Protein AF-A0A964CC30-F1 (afdb_monomer_lite)

Radius of gyration: 11.82 Å; chains: 1; bounding box: 28×26×26 Å

Sequence (63 aa):
MTTRNQKGSVVTCELRGMLRLRLPRHLFGGRQKYLYLGLPDTPINRSAAEEKAKGDRRRYRLR

Structure (mmCIF, N/CA/C/O backbone):
data_AF-A0A964CC30-F1
#
_entry.id   AF-A0A964CC30-F1
#
loop_
_atom_site.group_PDB
_atom_site.id
_atom_site.type_symbol
_atom_site.label_atom_id
_atom_site.label_alt_id
_atom_site.label_comp_id
_atom_site.label_asym_id
_atom_site.label_entity_id
_atom_site.label_seq_id
_atom_site.pdbx_PDB_ins_code
_atom_site.Cartn_x
_atom_site.Cartn_y
_atom_site.Cartn_z
_atom_site.occupancy
_atom_site.B_iso_or_equiv
_atom_site.auth_seq_id
_atom_si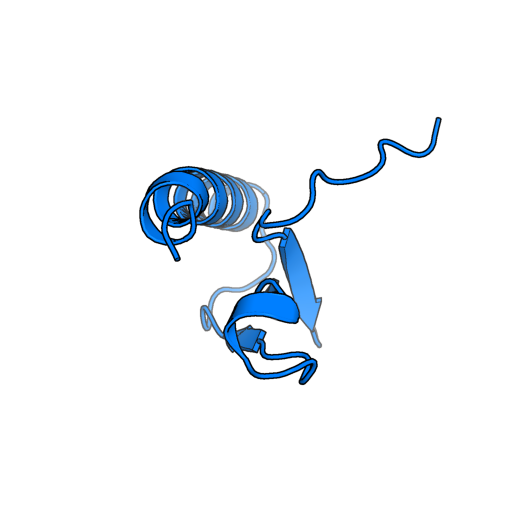te.auth_comp_id
_atom_site.auth_asym_id
_atom_site.auth_atom_id
_atom_site.pdbx_PDB_model_num
ATOM 1 N N . MET A 1 1 ? 11.130 -7.126 14.424 1.00 34.81 1 MET A N 1
ATOM 2 C CA . MET A 1 1 ? 10.733 -5.802 14.957 1.00 34.81 1 MET A CA 1
ATOM 3 C C . MET A 1 1 ? 9.371 -5.421 14.384 1.00 34.81 1 MET A C 1
ATOM 5 O O . MET A 1 1 ? 9.293 -5.036 13.228 1.00 34.81 1 MET A O 1
ATOM 9 N N . THR A 1 2 ? 8.279 -5.588 15.135 1.00 42.50 2 THR A N 1
ATOM 10 C CA . THR A 1 2 ? 6.937 -5.169 14.690 1.00 42.50 2 THR A CA 1
ATOM 11 C C . THR A 1 2 ? 6.751 -3.685 14.984 1.00 42.50 2 THR A C 1
ATOM 13 O O . THR A 1 2 ? 6.390 -3.308 16.100 1.00 42.50 2 THR A O 1
ATOM 16 N N . THR A 1 3 ? 7.019 -2.827 14.003 1.00 49.09 3 THR A N 1
ATOM 17 C CA . THR A 1 3 ? 6.666 -1.408 14.069 1.00 49.09 3 THR A CA 1
ATOM 18 C C . THR A 1 3 ? 5.147 -1.297 14.210 1.00 49.09 3 THR A C 1
ATOM 20 O O . THR A 1 3 ? 4.384 -1.558 13.281 1.00 49.09 3 THR A O 1
ATOM 23 N N . ARG A 1 4 ? 4.670 -0.960 15.417 1.00 52.22 4 ARG A N 1
ATOM 24 C CA . ARG A 1 4 ? 3.255 -0.637 15.638 1.00 52.22 4 ARG A CA 1
ATOM 25 C C . 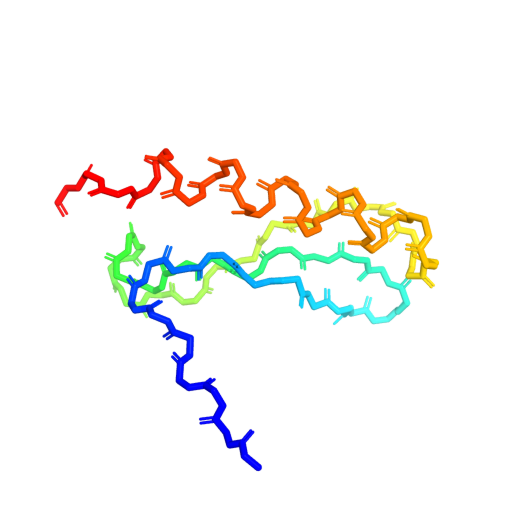ARG A 1 4 ? 2.938 0.595 14.803 1.00 52.22 4 ARG A C 1
ATOM 27 O O . ARG A 1 4 ? 3.330 1.705 15.157 1.00 52.22 4 ARG A O 1
ATOM 34 N N . ASN A 1 5 ? 2.228 0.396 13.697 1.00 55.78 5 ASN A N 1
ATOM 35 C CA . ASN A 1 5 ? 1.722 1.505 12.907 1.00 55.78 5 ASN A CA 1
ATOM 36 C C . ASN A 1 5 ? 0.863 2.395 13.813 1.00 55.78 5 ASN A C 1
ATOM 38 O O . ASN A 1 5 ? -0.084 1.918 14.443 1.00 55.78 5 ASN A O 1
ATOM 42 N N . GLN A 1 6 ? 1.238 3.672 13.923 1.00 55.88 6 GLN A N 1
ATOM 43 C CA . GLN A 1 6 ? 0.544 4.632 14.779 1.00 55.88 6 GLN A CA 1
ATOM 44 C C . GLN A 1 6 ? -0.952 4.662 14.425 1.00 55.88 6 GLN A C 1
ATOM 46 O O . GLN A 1 6 ? -1.334 4.535 13.257 1.00 55.88 6 GLN A O 1
ATOM 51 N N . LYS A 1 7 ? -1.818 4.790 15.440 1.00 57.84 7 LYS A N 1
ATOM 52 C CA . LYS A 1 7 ? -3.270 4.900 15.238 1.00 57.84 7 LYS A CA 1
ATOM 53 C C . LYS A 1 7 ? -3.530 6.039 14.237 1.00 57.84 7 LYS A C 1
ATOM 55 O O . LYS A 1 7 ? -3.096 7.157 14.475 1.00 57.84 7 LYS A O 1
ATOM 60 N N . GLY A 1 8 ? -4.204 5.751 13.121 1.00 63.12 8 GLY A N 1
ATOM 61 C CA . GLY A 1 8 ? -4.513 6.765 12.090 1.00 63.12 8 GLY A CA 1
ATOM 62 C C . GLY A 1 8 ? -3.649 6.726 10.847 1.00 63.12 8 GLY A C 1
ATOM 63 O O . GLY A 1 8 ? -3.897 7.482 9.915 1.00 63.12 8 GLY A O 1
ATOM 64 N N . SER A 1 9 ? -2.682 5.817 10.785 1.00 70.69 9 SER A N 1
ATOM 65 C CA . SER A 1 9 ? -1.901 5.621 9.571 1.00 70.69 9 SER A CA 1
ATOM 66 C C . SER A 1 9 ? -2.682 4.837 8.517 1.00 70.69 9 SER A C 1
ATOM 68 O O . SER A 1 9 ? -3.217 3.759 8.791 1.00 70.69 9 SER A O 1
ATOM 70 N N . VAL A 1 10 ? -2.700 5.376 7.299 1.00 83.50 10 VAL A N 1
ATOM 71 C CA . VAL A 1 10 ? -3.058 4.644 6.082 1.00 83.50 10 VAL A CA 1
ATOM 72 C C . VAL A 1 10 ? -1.905 3.696 5.741 1.00 83.50 10 VAL A C 1
ATOM 74 O O . VAL A 1 10 ? -0.743 4.075 5.872 1.00 83.50 10 VAL A O 1
ATOM 77 N N . VAL A 1 11 ? -2.212 2.457 5.354 1.00 84.81 11 VAL A N 1
ATOM 78 C CA . VAL A 1 11 ? -1.207 1.424 5.037 1.00 84.81 11 VAL A CA 1
ATOM 79 C C . VAL A 1 11 ? -1.379 0.952 3.605 1.00 84.81 11 VAL A C 1
ATOM 81 O O . VAL A 1 11 ? -2.493 0.621 3.211 1.00 84.81 11 VAL A O 1
ATOM 84 N N . THR A 1 12 ? -0.294 0.871 2.844 1.00 87.12 12 THR A N 1
ATOM 85 C CA . THR A 1 12 ? -0.295 0.256 1.512 1.00 87.12 12 THR A CA 1
ATOM 86 C C . THR A 1 12 ? -0.334 -1.269 1.639 1.00 87.12 12 THR A C 1
ATOM 88 O O . THR A 1 12 ? 0.408 -1.851 2.428 1.00 87.12 12 THR A O 1
ATOM 91 N N . CYS A 1 13 ? -1.220 -1.929 0.896 1.00 87.56 13 CYS A N 1
ATOM 92 C CA . CYS A 1 13 ? -1.322 -3.387 0.814 1.00 87.56 13 CYS A CA 1
ATOM 93 C C . CYS A 1 13 ? -1.625 -3.799 -0.628 1.00 87.56 13 CYS A C 1
ATOM 95 O O . CYS A 1 13 ? -2.361 -3.088 -1.309 1.00 87.56 13 CYS A O 1
ATOM 97 N N . GLU A 1 14 ? -1.192 -4.978 -1.066 1.00 89.31 14 GLU A N 1
ATOM 98 C CA . GLU A 1 14 ? -1.709 -5.571 -2.298 1.00 89.31 14 GLU A CA 1
ATOM 99 C C . GLU A 1 14 ? -2.979 -6.427 -2.081 1.00 89.31 14 GLU A C 1
ATOM 101 O O . GLU A 1 14 ? -3.313 -6.893 -0.980 1.00 89.31 14 GLU A O 1
ATOM 106 N N . LEU A 1 15 ? -3.749 -6.592 -3.155 1.00 87.75 15 LEU A N 1
ATOM 107 C CA . LEU A 1 15 ? -4.764 -7.625 -3.330 1.00 87.75 15 LEU A CA 1
ATOM 108 C C . LEU A 1 15 ? -4.718 -8.090 -4.779 1.00 87.75 15 LEU A C 1
ATOM 110 O O . LEU A 1 15 ? -4.963 -7.288 -5.674 1.00 87.75 15 LEU A O 1
ATOM 114 N N . ARG A 1 16 ? -4.453 -9.382 -5.009 1.00 87.81 16 ARG A N 1
ATOM 115 C CA . ARG A 1 16 ? -4.415 -9.968 -6.364 1.00 87.81 16 ARG A CA 1
ATOM 116 C C . ARG A 1 16 ? -3.489 -9.192 -7.321 1.00 87.81 16 ARG A C 1
ATOM 118 O O . ARG A 1 16 ? -3.842 -8.955 -8.468 1.00 87.81 16 ARG A O 1
ATOM 125 N N . GLY A 1 17 ? -2.335 -8.747 -6.820 1.00 87.75 17 GLY A N 1
ATOM 126 C CA . GLY A 1 17 ? -1.364 -7.966 -7.594 1.00 87.75 17 GLY A CA 1
ATOM 127 C C . GLY A 1 17 ? -1.733 -6.496 -7.808 1.00 87.75 17 GLY A C 1
ATOM 128 O O . GLY A 1 17 ? -1.006 -5.800 -8.506 1.00 87.75 17 GLY A O 1
ATOM 129 N N . MET A 1 18 ? -2.827 -6.003 -7.216 1.00 90.19 18 MET A N 1
ATOM 130 C CA . MET A 1 18 ? -3.232 -4.598 -7.283 1.00 90.19 18 MET A CA 1
ATOM 131 C C . MET A 1 18 ? -3.043 -3.896 -5.941 1.00 90.19 18 MET A C 1
ATOM 133 O O . MET A 1 18 ? -3.430 -4.412 -4.890 1.00 90.19 18 MET A O 1
ATOM 137 N N . LEU A 1 19 ? -2.504 -2.683 -5.975 1.00 90.31 19 LEU A N 1
ATOM 138 C CA . LEU A 1 19 ? -2.301 -1.849 -4.803 1.00 90.31 19 LEU A CA 1
ATOM 139 C C . LEU A 1 19 ? -3.623 -1.278 -4.286 1.00 90.31 19 LEU A C 1
ATOM 141 O O . LEU A 1 19 ? -4.477 -0.772 -5.023 1.00 90.31 19 LEU A O 1
ATOM 145 N N . ARG A 1 20 ? -3.763 -1.316 -2.966 1.00 91.19 20 ARG A N 1
ATOM 146 C CA . ARG A 1 20 ? -4.851 -0.705 -2.212 1.00 91.19 20 ARG A CA 1
ATOM 147 C C . ARG A 1 20 ? -4.316 -0.061 -0.942 1.00 91.19 20 ARG A C 1
ATOM 149 O O . ARG A 1 20 ? -3.358 -0.523 -0.329 1.00 91.19 20 ARG A O 1
ATOM 156 N N . LEU A 1 21 ? -4.988 0.990 -0.505 1.00 89.19 21 LEU A N 1
ATOM 157 C CA . LEU A 1 21 ? -4.718 1.656 0.756 1.00 89.19 21 LEU A CA 1
ATOM 158 C C . LEU A 1 21 ? -5.716 1.179 1.806 1.00 89.19 21 LEU A C 1
ATOM 160 O O . LEU A 1 21 ? -6.929 1.321 1.665 1.00 89.19 21 LEU A O 1
ATOM 164 N N . ARG A 1 22 ? -5.205 0.604 2.885 1.00 88.56 22 ARG A N 1
ATOM 165 C CA . ARG A 1 22 ? -5.965 0.236 4.071 1.00 88.56 22 ARG A CA 1
ATOM 166 C C . ARG A 1 22 ? -6.147 1.474 4.942 1.00 88.56 22 ARG A C 1
ATOM 168 O O . ARG A 1 22 ? -5.177 2.029 5.457 1.00 88.56 22 ARG A O 1
ATOM 175 N N . LEU A 1 23 ? -7.398 1.879 5.138 1.00 87.12 23 LEU A N 1
ATOM 176 C CA . LEU A 1 23 ? -7.727 3.084 5.891 1.00 87.12 23 LEU A CA 1
ATOM 177 C C . LEU A 1 23 ? -7.841 2.813 7.408 1.00 87.12 23 LEU A C 1
ATOM 179 O O . LEU A 1 23 ? -8.140 1.682 7.817 1.00 87.12 23 LEU A O 1
ATOM 183 N 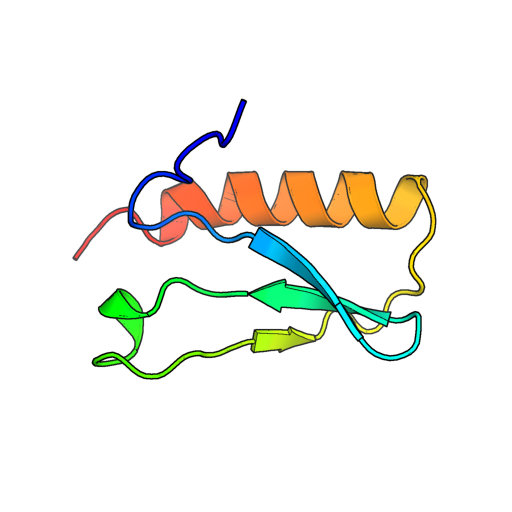N . PRO A 1 24 ? -7.640 3.830 8.267 1.00 85.06 24 PRO A N 1
ATOM 184 C CA . PRO A 1 24 ? -7.790 3.692 9.712 1.00 85.06 24 PRO A CA 1
ATOM 185 C C . PRO A 1 24 ? -9.226 3.357 10.127 1.00 85.06 24 PRO A C 1
ATOM 187 O O . PRO A 1 24 ? -10.170 4.067 9.792 1.00 85.06 24 PRO A O 1
ATOM 190 N N . ARG A 1 25 ? -9.393 2.300 10.931 1.00 83.75 25 ARG A N 1
ATOM 191 C CA . ARG A 1 25 ? -10.712 1.825 11.398 1.00 83.75 25 ARG A CA 1
ATOM 192 C C . ARG A 1 25 ? -11.492 2.861 12.209 1.00 83.75 25 ARG A C 1
ATOM 194 O O . ARG A 1 25 ? -12.716 2.875 12.150 1.00 83.75 25 ARG A O 1
ATOM 201 N N . HIS A 1 26 ? -10.804 3.722 12.959 1.00 80.44 26 HIS A N 1
ATOM 202 C CA . HIS A 1 26 ? -11.469 4.701 13.824 1.00 80.44 26 HIS A CA 1
ATOM 203 C C . HIS A 1 26 ? -12.239 5.771 13.040 1.00 80.44 26 HIS A C 1
ATOM 205 O O . HIS A 1 26 ? -13.247 6.257 13.529 1.00 80.44 26 HIS A O 1
ATOM 211 N N . LEU A 1 27 ? -11.833 6.078 11.805 1.00 78.25 27 LEU A N 1
ATOM 212 C CA . LEU A 1 27 ? -12.520 7.064 10.959 1.00 78.25 27 LEU A CA 1
ATOM 213 C C . LEU A 1 27 ? -13.827 6.529 10.372 1.00 78.25 27 LEU A C 1
ATOM 215 O O . LEU A 1 27 ? -14.658 7.291 9.895 1.00 78.25 27 LEU A O 1
ATOM 219 N N . PHE A 1 28 ? -14.003 5.209 10.382 1.00 81.81 28 PHE A N 1
ATOM 220 C CA . PHE A 1 28 ? -15.130 4.530 9.754 1.00 81.81 28 PHE A CA 1
ATOM 221 C C . PHE A 1 28 ? -15.951 3.732 10.770 1.00 81.81 28 PHE A C 1
ATOM 223 O O . PHE A 1 28 ? -16.454 2.656 10.448 1.00 81.81 28 PHE A O 1
ATOM 230 N N . GLY A 1 29 ? -16.063 4.232 12.007 1.00 78.69 29 GLY A N 1
ATOM 231 C CA . GLY A 1 29 ? -16.891 3.610 13.047 1.00 78.69 29 GLY A CA 1
ATOM 232 C C . GLY A 1 29 ? -16.462 2.179 13.381 1.00 78.69 29 GLY A C 1
ATOM 233 O O . GLY A 1 29 ? -17.298 1.301 13.552 1.00 78.69 29 GLY A O 1
ATOM 234 N N . GLY A 1 30 ? -15.154 1.904 13.364 1.00 82.44 30 GLY A N 1
ATOM 235 C CA . GLY A 1 30 ? -14.590 0.572 13.604 1.00 82.44 30 GLY A CA 1
ATOM 236 C C . GLY A 1 30 ? -14.538 -0.333 12.369 1.00 82.44 30 GLY A C 1
ATOM 237 O O . GLY A 1 30 ? -13.843 -1.353 12.393 1.00 82.44 30 GLY A O 1
ATOM 238 N N . ARG A 1 31 ? -15.188 0.041 11.259 1.00 85.00 31 ARG A N 1
ATOM 239 C CA . ARG A 1 31 ? -15.187 -0.758 10.028 1.00 85.00 31 ARG A CA 1
ATOM 240 C C . ARG A 1 31 ? -13.869 -0.587 9.278 1.00 85.00 31 ARG A C 1
ATOM 242 O O . ARG A 1 31 ? -13.375 0.519 9.067 1.00 85.00 31 ARG A O 1
ATOM 249 N N . GLN A 1 32 ? -13.2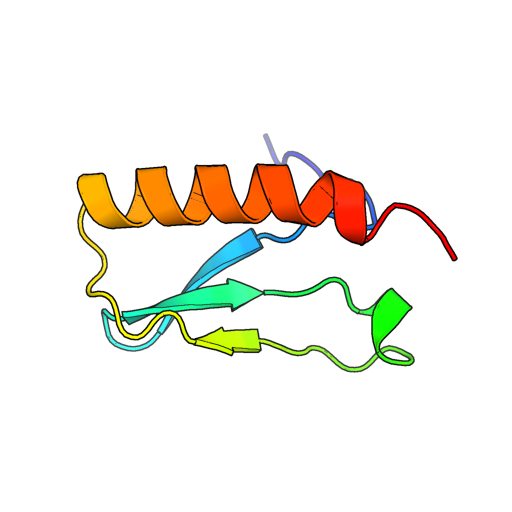88 -1.702 8.848 1.00 88.06 32 GLN A N 1
ATOM 250 C CA . GLN A 1 32 ? -12.092 -1.684 8.014 1.00 88.06 32 GLN A CA 1
ATOM 251 C C . GLN A 1 32 ? -12.480 -1.332 6.576 1.00 88.06 32 GLN A C 1
ATOM 253 O O . GLN A 1 32 ? -13.157 -2.112 5.912 1.00 88.06 32 GLN A O 1
ATOM 258 N N . LYS A 1 33 ? -12.037 -0.167 6.093 1.00 88.75 33 LYS 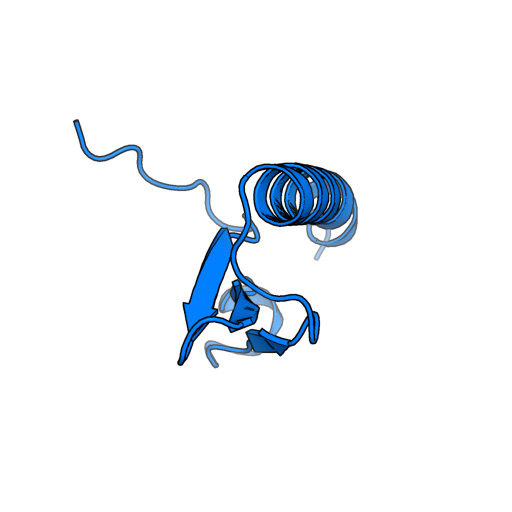A N 1
ATOM 259 C CA . LYS A 1 33 ? -12.192 0.234 4.690 1.00 88.75 33 LYS A CA 1
ATOM 260 C C . LYS A 1 33 ? -10.874 0.153 3.928 1.00 88.75 33 LYS A C 1
ATOM 262 O O . LYS A 1 33 ? -9.792 0.235 4.521 1.00 88.75 33 LYS A O 1
ATOM 267 N N . TYR A 1 34 ? -11.005 -0.004 2.617 1.00 89.56 34 TYR A N 1
ATOM 268 C CA . TYR A 1 34 ? -9.911 -0.061 1.658 1.00 89.56 34 TYR A CA 1
ATOM 269 C C . TYR A 1 34 ? -10.213 0.896 0.506 1.00 89.56 34 TYR A C 1
ATOM 271 O O . TYR A 1 34 ? -11.362 0.988 0.077 1.00 89.56 34 TYR A O 1
ATOM 279 N N . LEU A 1 35 ? -9.190 1.584 0.014 1.00 87.25 35 LEU A N 1
ATOM 280 C CA . LEU A 1 35 ? -9.237 2.384 -1.202 1.00 87.25 35 LEU A CA 1
ATOM 281 C C . LEU A 1 35 ? -8.401 1.672 -2.264 1.00 87.25 35 LEU A C 1
ATOM 283 O O . LEU A 1 35 ? -7.197 1.504 -2.088 1.00 87.25 35 LEU A O 1
ATOM 287 N N . TYR A 1 36 ? -9.034 1.220 -3.338 1.00 89.44 36 TYR A N 1
ATOM 288 C CA . TYR A 1 36 ? -8.334 0.576 -4.447 1.00 89.44 36 TYR A CA 1
ATOM 289 C C . TYR A 1 36 ? -7.651 1.641 -5.302 1.00 89.44 36 TYR A C 1
ATOM 291 O O . TYR A 1 36 ? -8.300 2.602 -5.704 1.00 89.44 36 TYR A O 1
ATOM 299 N N . LEU A 1 37 ? -6.350 1.478 -5.561 1.00 86.62 37 LEU A N 1
ATOM 300 C CA . LEU A 1 37 ? -5.605 2.395 -6.427 1.00 86.62 37 LEU A CA 1
ATOM 301 C C . LEU A 1 37 ? -5.705 1.999 -7.904 1.00 86.62 37 LEU A C 1
ATOM 303 O O . LEU A 1 37 ? -5.430 2.822 -8.764 1.00 86.62 37 LEU A O 1
ATOM 307 N N . GLY A 1 38 ? -6.085 0.750 -8.200 1.00 86.50 38 GLY A N 1
ATOM 308 C CA . GLY A 1 38 ? -6.147 0.237 -9.574 1.00 86.50 38 GLY A CA 1
ATOM 309 C C . GLY A 1 38 ? -4.775 0.101 -10.243 1.00 86.50 38 GLY A C 1
ATOM 310 O O . GLY A 1 38 ? -4.699 -0.116 -11.446 1.00 86.50 38 GLY A O 1
ATOM 311 N N . LEU A 1 39 ? -3.693 0.226 -9.470 1.00 87.81 39 LEU A N 1
ATOM 312 C CA . LEU A 1 39 ? -2.318 0.129 -9.948 1.00 87.81 39 LEU A CA 1
ATOM 313 C C . LEU A 1 39 ? -1.749 -1.258 -9.637 1.00 87.81 39 LEU A C 1
ATOM 315 O O . LEU A 1 39 ? -2.002 -1.762 -8.540 1.00 87.81 39 LEU A O 1
ATOM 319 N N . PRO A 1 40 ? -0.961 -1.867 -10.536 1.00 90.75 40 PRO A N 1
ATOM 320 C CA . PRO A 1 40 ? -0.246 -3.098 -10.227 1.00 90.75 40 PRO A CA 1
ATOM 321 C C . PRO A 1 40 ? 0.828 -2.862 -9.153 1.00 90.75 40 PRO A C 1
ATOM 323 O O . PRO A 1 40 ? 1.386 -1.762 -9.068 1.00 90.75 40 PRO A O 1
ATOM 326 N N . ASP A 1 41 ? 1.126 -3.887 -8.349 1.00 88.38 41 ASP A N 1
ATOM 327 C CA . ASP A 1 41 ? 2.203 -3.866 -7.349 1.00 88.38 41 ASP A CA 1
ATOM 328 C C . ASP A 1 41 ? 3.575 -3.900 -8.034 1.00 88.38 41 ASP A C 1
ATOM 330 O O . ASP A 1 41 ? 4.161 -4.947 -8.293 1.00 88.38 41 ASP A O 1
ATOM 334 N N . THR A 1 42 ? 4.062 -2.713 -8.384 1.00 91.75 42 THR A N 1
ATOM 335 C CA . THR A 1 42 ? 5.431 -2.482 -8.845 1.00 91.75 42 THR A CA 1
ATOM 336 C C . THR A 1 42 ? 6.149 -1.589 -7.834 1.00 91.75 42 THR A C 1
ATOM 338 O O . THR A 1 42 ? 5.491 -0.791 -7.159 1.00 91.75 42 THR A O 1
ATOM 341 N N . PRO A 1 43 ? 7.492 -1.640 -7.732 1.00 88.50 43 PRO A N 1
ATOM 342 C CA . PRO A 1 43 ? 8.240 -0.808 -6.783 1.00 88.50 43 PRO A CA 1
ATOM 343 C C . PRO A 1 43 ? 7.937 0.693 -6.919 1.00 88.50 43 PRO A C 1
ATOM 345 O O . PRO A 1 43 ? 7.814 1.402 -5.922 1.00 88.50 43 PRO A O 1
ATOM 348 N N . ILE A 1 44 ? 7.744 1.160 -8.157 1.00 90.19 44 ILE A N 1
ATOM 349 C CA . ILE A 1 44 ? 7.414 2.554 -8.480 1.00 90.19 44 ILE A CA 1
ATOM 350 C C . ILE A 1 44 ? 6.015 2.907 -7.965 1.00 90.19 44 ILE A C 1
ATOM 352 O O . ILE A 1 44 ? 5.838 3.889 -7.242 1.00 90.19 44 ILE A O 1
ATOM 356 N N . ASN A 1 45 ? 5.018 2.078 -8.281 1.00 88.19 45 ASN A N 1
ATOM 357 C CA . ASN A 1 45 ? 3.640 2.320 -7.860 1.00 88.19 45 ASN A CA 1
ATOM 358 C C . ASN A 1 45 ? 3.487 2.203 -6.342 1.00 88.19 45 ASN A C 1
ATOM 360 O O . ASN A 1 45 ? 2.704 2.935 -5.739 1.00 88.19 45 ASN A O 1
ATOM 364 N N . ARG A 1 46 ? 4.249 1.304 -5.714 1.00 87.38 46 ARG A N 1
ATOM 365 C CA . ARG A 1 46 ? 4.280 1.128 -4.265 1.00 87.38 46 ARG A CA 1
ATOM 366 C C . ARG A 1 46 ? 4.857 2.355 -3.570 1.00 87.38 46 ARG A C 1
ATOM 368 O O . ARG A 1 46 ? 4.250 2.827 -2.613 1.00 87.38 46 ARG A O 1
ATOM 375 N N . SER A 1 47 ? 5.946 2.920 -4.094 1.00 89.56 47 SER A N 1
ATOM 376 C CA . SER A 1 47 ? 6.507 4.184 -3.602 1.00 89.56 47 SER A CA 1
ATOM 377 C C . SER A 1 47 ? 5.494 5.332 -3.715 1.00 89.56 47 SER A C 1
ATOM 379 O O . SER A 1 47 ? 5.233 6.022 -2.729 1.00 89.56 47 SER A O 1
ATOM 381 N N . ALA A 1 48 ? 4.812 5.463 -4.859 1.00 88.19 48 ALA A N 1
ATOM 382 C CA . ALA A 1 48 ? 3.752 6.457 -5.043 1.00 88.19 48 ALA A CA 1
ATOM 383 C C . ALA A 1 48 ? 2.556 6.237 -4.092 1.00 88.19 48 ALA A C 1
ATOM 385 O O . ALA A 1 48 ? 2.001 7.188 -3.537 1.00 88.19 48 ALA A O 1
ATOM 386 N N . ALA A 1 49 ? 2.165 4.981 -3.859 1.00 87.56 49 ALA A N 1
ATOM 387 C CA . ALA A 1 49 ? 1.100 4.621 -2.926 1.00 87.56 49 ALA A CA 1
ATOM 388 C C . ALA A 1 49 ? 1.476 4.938 -1.470 1.00 87.56 49 ALA A C 1
ATOM 390 O O . ALA A 1 49 ? 0.642 5.433 -0.712 1.00 87.56 49 ALA A O 1
ATOM 391 N N . GLU A 1 50 ? 2.725 4.693 -1.076 1.00 86.75 50 GLU A N 1
ATOM 392 C CA . GLU A 1 50 ? 3.256 5.053 0.241 1.00 86.75 50 GLU A CA 1
ATOM 393 C C . GLU A 1 50 ? 3.332 6.571 0.435 1.00 86.75 50 GLU A C 1
ATOM 395 O O . GLU A 1 50 ? 2.941 7.078 1.491 1.00 86.75 50 GLU A O 1
ATOM 400 N N . GLU A 1 51 ? 3.754 7.316 -0.587 1.00 86.88 51 GLU A N 1
ATOM 401 C CA . GLU A 1 51 ? 3.753 8.778 -0.554 1.00 86.88 51 GLU A CA 1
ATOM 402 C C . GLU A 1 51 ? 2.328 9.326 -0.417 1.00 86.88 51 GLU A C 1
ATOM 404 O O . GLU A 1 51 ? 2.055 10.180 0.435 1.00 86.88 51 GLU A O 1
ATOM 409 N N . LYS A 1 52 ? 1.378 8.749 -1.163 1.00 84.31 52 LYS A N 1
ATOM 410 C CA . LYS A 1 52 ? -0.043 9.075 -1.035 1.00 84.31 52 LYS A CA 1
ATOM 411 C C . LYS A 1 52 ? -0.571 8.767 0.365 1.00 84.31 52 LYS A C 1
ATOM 413 O O . LYS A 1 52 ? -1.240 9.613 0.958 1.00 84.31 52 LYS A O 1
ATOM 418 N N . ALA A 1 53 ? -0.233 7.605 0.922 1.00 85.50 53 ALA A N 1
ATOM 419 C CA . ALA A 1 53 ? -0.612 7.212 2.278 1.00 85.50 53 ALA A CA 1
ATOM 420 C C . ALA A 1 53 ? -0.040 8.174 3.336 1.00 85.50 53 ALA A C 1
ATOM 422 O O . ALA A 1 53 ? -0.724 8.529 4.302 1.00 85.50 53 ALA A O 1
ATOM 423 N N . LYS A 1 54 ? 1.195 8.652 3.140 1.00 82.50 54 LYS A N 1
ATOM 424 C CA . LYS A 1 54 ? 1.843 9.654 3.997 1.00 82.50 54 LYS A CA 1
ATOM 425 C C . LYS A 1 54 ? 1.178 11.029 3.884 1.00 82.50 54 LYS A C 1
ATOM 427 O O . LYS A 1 54 ? 1.046 11.710 4.902 1.00 82.50 54 LYS A O 1
ATOM 432 N N . GLY A 1 55 ? 0.729 11.428 2.694 1.00 77.94 55 GLY A N 1
ATOM 433 C CA . GLY A 1 55 ? -0.065 12.644 2.489 1.00 77.94 55 GLY A CA 1
ATOM 434 C C . GLY A 1 55 ? -1.428 12.566 3.180 1.00 77.94 55 GLY A C 1
ATOM 435 O O . GLY A 1 55 ? -1.795 13.448 3.960 1.00 77.94 55 GLY A O 1
ATOM 436 N N . ASP A 1 56 ? -2.137 11.455 2.990 1.00 71.94 56 ASP A N 1
ATOM 437 C CA . ASP A 1 56 ? -3.441 11.205 3.604 1.00 71.94 56 ASP A CA 1
ATOM 438 C C . ASP A 1 56 ? -3.369 11.110 5.136 1.00 71.94 56 ASP A C 1
ATOM 440 O O . ASP A 1 56 ? -4.316 11.495 5.822 1.00 71.94 56 ASP A O 1
ATOM 444 N N . ARG A 1 57 ? -2.222 10.716 5.711 1.00 66.00 57 ARG A N 1
ATOM 445 C CA . ARG A 1 57 ? -1.986 10.791 7.165 1.00 66.00 57 ARG A CA 1
ATOM 446 C C . ARG A 1 57 ? -2.272 12.184 7.728 1.00 66.00 57 ARG A C 1
ATOM 448 O O . ARG A 1 57 ? -2.776 12.283 8.842 1.00 66.00 57 ARG A O 1
ATOM 455 N N . ARG A 1 58 ? -1.950 13.259 6.997 1.00 63.78 58 ARG A N 1
ATOM 456 C CA . ARG A 1 58 ? -2.263 14.630 7.442 1.00 63.78 58 ARG A CA 1
ATOM 457 C C . ARG A 1 58 ? -3.762 14.897 7.402 1.00 63.78 58 ARG A C 1
ATOM 459 O O . ARG A 1 58 ? -4.293 15.498 8.328 1.00 63.78 58 ARG A O 1
ATOM 466 N N . ARG A 1 59 ? -4.433 14.405 6.361 1.00 63.34 59 ARG A N 1
ATOM 467 C CA . ARG A 1 59 ? -5.872 14.583 6.141 1.00 63.34 59 ARG A CA 1
ATOM 468 C C . ARG A 1 59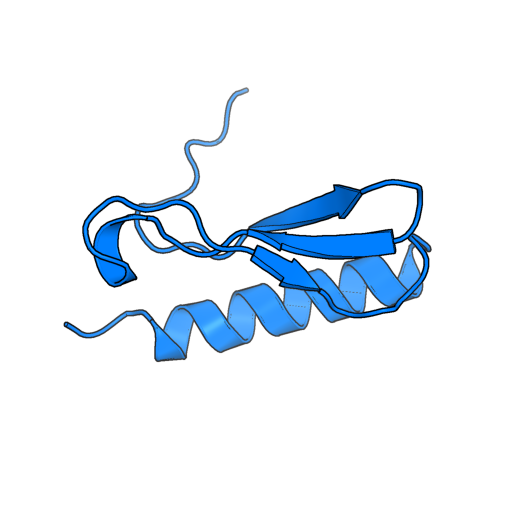 ? -6.722 13.872 7.192 1.00 63.34 59 ARG A C 1
ATOM 470 O O . ARG A 1 59 ? -7.776 14.366 7.567 1.00 63.34 59 ARG A O 1
ATOM 477 N N . TYR A 1 60 ? -6.239 12.742 7.694 1.00 63.75 60 TYR A N 1
ATOM 478 C CA . TYR A 1 60 ? -6.940 11.910 8.667 1.00 63.75 60 TYR A CA 1
ATOM 479 C C . TYR A 1 60 ? -6.510 12.143 10.128 1.00 63.75 60 TYR A C 1
ATOM 481 O O . TYR A 1 60 ? -6.923 11.399 11.013 1.00 63.75 60 TYR A O 1
ATOM 489 N N . ARG A 1 61 ? -5.688 13.171 10.402 1.00 59.69 61 ARG A N 1
ATOM 490 C CA . ARG A 1 61 ? -5.179 13.490 11.751 1.00 59.69 61 ARG A CA 1
ATOM 491 C C . ARG A 1 61 ? -6.176 14.259 12.635 1.00 59.69 61 ARG A C 1
ATOM 493 O O . ARG A 1 61 ? -5.867 14.506 13.794 1.00 59.69 61 ARG A O 1
ATOM 500 N N . LEU A 1 62 ? -7.340 14.649 12.120 1.00 54.19 62 LEU A N 1
ATOM 501 C CA . LEU A 1 62 ? -8.282 15.523 12.823 1.00 54.19 62 LEU A CA 1
ATOM 502 C C . LEU A 1 62 ? -9.716 14.989 12.727 1.00 54.19 62 LEU A C 1
ATOM 504 O O . LEU A 1 62 ? -10.433 15.297 11.776 1.00 54.19 62 LEU A O 1
ATOM 508 N N . ARG A 1 63 ? -10.118 14.199 13.726 1.00 45.94 63 ARG A N 1
ATOM 509 C CA . ARG A 1 63 ? -11.431 14.292 14.377 1.00 45.94 63 ARG A CA 1
ATOM 510 C C . ARG A 1 63 ? -11.444 13.506 15.680 1.00 45.94 63 ARG A C 1
ATOM 512 O O . ARG A 1 63 ? -10.905 12.377 15.675 1.00 45.94 63 ARG A O 1
#

Secondary structure (DSSP, 8-state):
----PPTT--EEEEETTEEEEEPPGGGGTT---EEEEEEE--HHHHHHHHHHHHHHHHHTS--

Foldseek 3Di:
DDDPDPQFFWDWDDDPQFIKIWGHCVVVVNDTDIGTPRHGPDPVVSVVVVVVRVVCSVVRVDD

pLDDT: mean 78.67, std 14.33, range [34.81, 91.75]